Protein AF-A0A1S8WLS4-F1 (afdb_monomer)

Solvent-accessible surface area (backbone atoms only — not comparable to full-atom values): 3709 Å² total; per-residue (Å²): 136,76,73,46,76,51,64,66,56,58,103,54,62,57,37,63,79,12,36,29,82,90,65,53,72,37,35,48,49,77,44,73,48,70,68,58,51,54,54,53,48,61,69,43,52,84,30,27,43,24,29,94,69,39,56,94,80,25,43,68,20,63,136

Mean predicted aligned error: 2.53 Å

Secondary structure (DSSP, 8-state):
---EEEE---S-S-GGG-EETTS-B-SEEEES-HHHHHHHHHHHTTSEEE-TTS-TT-EE---

pLDDT: mean 95.96, std 4.36, range [71.5, 98.5]

Foldseek 3Di:
DDKDKQAQDDPDDQQQQKAWPVGRGGRIDMDPDPVVNVVVVVVQAQIFIDGPGAPPNHHHRHD

Nearest PDB structures (foldseek):
  8z02-assembly1_B  TM=9.755E-01  e=1.336E-06  Homo sapiens
  6no5-assembly2_C  TM=9.595E-01  e=9.205E-06  Blastocystis sp. ATCC 50177/Nand II
  6no0-assembly1_A  TM=9.555E-01  e=2.016E-05  Blastocystis sp. ATCC 50177/Nand II
  6no3-assembly1_B  TM=9.644E-01  e=2.275E-05  Blastocystis sp. ATCC 50177/Nand II
  6no5-assembly2_D  TM=9.567E-01  e=2.275E-05  Blastocystis sp. ATCC 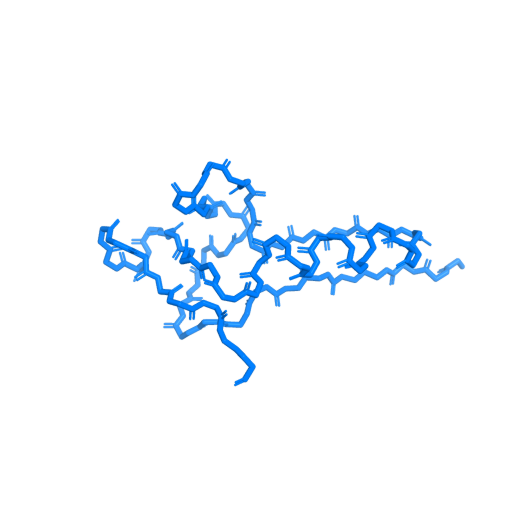50177/Nand II

InterPro domains:
  IPR013650 ATP-grasp fold, succinyl-CoA synthetase-type [PF08442] (2-62)
  IPR013815 ATP-grasp fold, subdomain 1 [G3DSA:3.30.1490.20] (1-63)

Structure (mmCIF, N/CA/C/O backbone):
data_AF-A0A1S8WLS4-F1
#
_entry.id   AF-A0A1S8WLS4-F1
#
loop_
_atom_site.group_PDB
_atom_site.id
_atom_site.type_symbol
_atom_site.label_atom_id
_atom_site.label_alt_id
_atom_site.label_comp_id
_atom_site.label_asym_id
_atom_site.label_entity_id
_atom_site.label_seq_id
_atom_site.pdbx_PDB_ins_code
_atom_site.Cartn_x
_atom_site.Cartn_y
_atom_site.Cartn_z
_atom_site.occupancy
_atom_site.B_iso_or_equiv
_atom_site.auth_seq_id
_atom_site.auth_comp_id
_atom_site.auth_asym_id
_atom_site.auth_atom_id
_atom_site.pdbx_PDB_model_num
ATOM 1 N N . VAL A 1 1 ? 14.759 8.921 -17.910 1.00 71.50 1 VAL A N 1
ATOM 2 C CA . VAL A 1 1 ? 14.427 7.606 -17.305 1.00 71.50 1 VAL A CA 1
ATOM 3 C C . VAL A 1 1 ? 12.984 7.672 -16.834 1.00 71.50 1 VAL A C 1
ATOM 5 O O . VAL A 1 1 ? 12.641 8.676 -16.225 1.00 71.50 1 VAL A O 1
ATOM 8 N N . ARG A 1 2 ? 12.131 6.697 -17.175 1.00 87.88 2 ARG A N 1
ATOM 9 C CA . ARG A 1 2 ? 10.742 6.656 -16.684 1.00 87.88 2 ARG A CA 1
ATOM 10 C C . ARG A 1 2 ? 10.726 6.018 -15.294 1.00 87.88 2 ARG A C 1
ATOM 12 O O . ARG A 1 2 ? 11.379 5.002 -15.089 1.00 87.88 2 ARG A O 1
ATOM 19 N N . GLU A 1 3 ? 10.022 6.639 -14.361 1.00 95.31 3 GLU A N 1
ATOM 20 C CA . GLU A 1 3 ? 9.791 6.137 -13.007 1.00 95.31 3 GLU A CA 1
ATOM 21 C C . GLU A 1 3 ? 8.286 6.189 -12.744 1.00 95.31 3 GLU A C 1
ATOM 23 O O . GLU A 1 3 ? 7.606 7.133 -13.150 1.00 95.31 3 GLU A O 1
ATOM 28 N N . PHE A 1 4 ? 7.769 5.148 -12.110 1.00 95.94 4 PHE A N 1
ATOM 29 C CA . PHE A 1 4 ? 6.363 4.961 -11.805 1.00 95.94 4 PHE A CA 1
ATOM 30 C C . PHE A 1 4 ? 6.139 5.148 -10.313 1.00 95.94 4 PHE A C 1
ATOM 32 O O . PHE A 1 4 ? 6.946 4.711 -9.492 1.00 95.94 4 PHE A O 1
ATOM 39 N N . VAL A 1 5 ? 5.010 5.762 -9.966 1.00 97.12 5 VAL A N 1
ATOM 40 C CA . VAL A 1 5 ? 4.575 5.922 -8.579 1.00 97.12 5 VAL A CA 1
ATOM 41 C C . VAL A 1 5 ? 3.225 5.240 -8.413 1.00 97.12 5 VAL A C 1
ATOM 43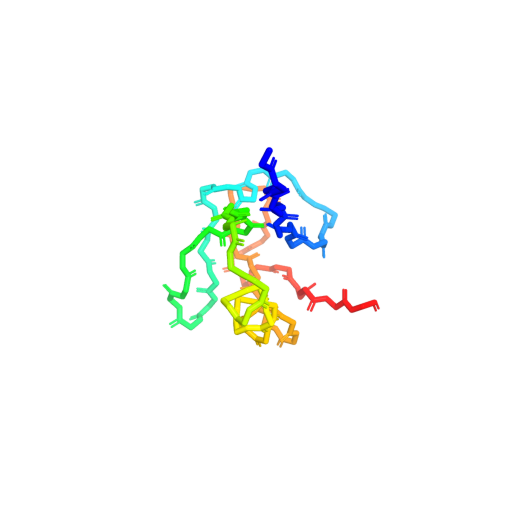 O O . VAL A 1 5 ? 2.233 5.667 -9.001 1.00 97.12 5 VAL A O 1
ATOM 46 N N . ILE A 1 6 ? 3.181 4.200 -7.589 1.00 97.38 6 ILE A N 1
ATOM 47 C CA . ILE A 1 6 ? 1.967 3.457 -7.261 1.00 97.38 6 ILE A CA 1
ATOM 48 C C . ILE A 1 6 ? 1.421 4.019 -5.953 1.00 97.38 6 ILE A C 1
ATOM 50 O O . ILE A 1 6 ? 2.142 4.086 -4.956 1.00 97.38 6 ILE A O 1
ATOM 54 N N . LYS A 1 7 ? 0.157 4.457 -5.950 1.00 97.81 7 LYS A N 1
ATOM 55 C CA . LYS A 1 7 ? -0.501 5.051 -4.778 1.00 97.81 7 LYS A CA 1
ATOM 56 C C . LYS A 1 7 ? -1.846 4.383 -4.531 1.00 97.81 7 LYS A C 1
ATOM 58 O O . LYS A 1 7 ? -2.740 4.501 -5.366 1.00 97.81 7 LYS A O 1
ATOM 63 N N . ALA A 1 8 ? -2.010 3.790 -3.352 1.00 97.81 8 ALA A N 1
ATOM 64 C CA . ALA A 1 8 ? -3.300 3.320 -2.869 1.00 97.81 8 ALA A CA 1
ATOM 65 C C . ALA A 1 8 ? -4.310 4.480 -2.844 1.00 97.81 8 ALA A C 1
ATOM 67 O O . ALA A 1 8 ? -4.006 5.577 -2.349 1.00 97.81 8 ALA A O 1
ATOM 68 N N . GLN A 1 9 ? -5.498 4.243 -3.394 1.00 97.50 9 GLN A N 1
ATOM 69 C CA . GLN A 1 9 ? -6.596 5.205 -3.392 1.00 97.50 9 GLN A CA 1
ATOM 70 C C . GLN A 1 9 ? -7.538 4.891 -2.234 1.00 97.50 9 GLN A C 1
ATOM 72 O O . GLN A 1 9 ? -8.209 3.868 -2.232 1.00 97.50 9 GLN A O 1
ATOM 77 N N . ILE A 1 10 ? -7.535 5.771 -1.233 1.00 97.00 10 ILE A N 1
ATOM 78 C CA . ILE A 1 10 ? -8.433 5.750 -0.075 1.00 97.00 10 ILE A CA 1
ATOM 79 C C . ILE A 1 10 ? -8.727 7.194 0.336 1.00 97.00 10 ILE A C 1
ATOM 81 O O . ILE A 1 10 ? -7.884 8.077 0.146 1.00 97.00 10 I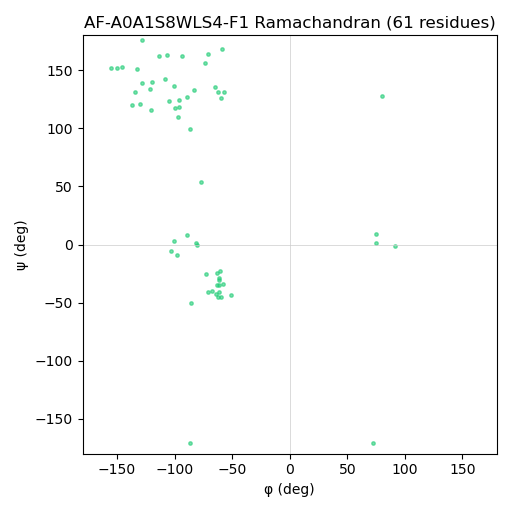LE A O 1
ATOM 85 N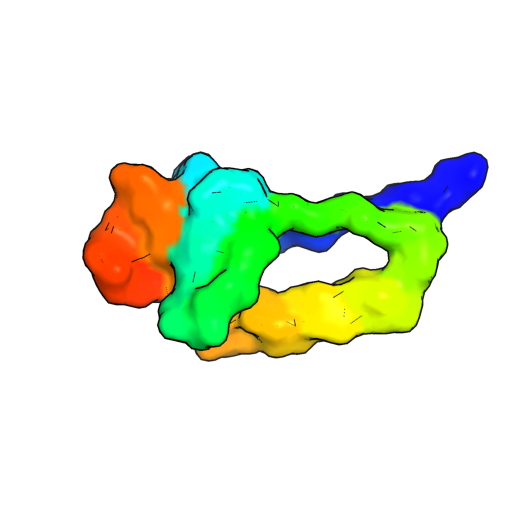 N . LEU A 1 11 ? -9.884 7.435 0.954 1.00 95.31 11 LEU A N 1
ATOM 86 C CA . LEU A 1 11 ? -10.256 8.731 1.539 1.00 95.31 11 LEU A CA 1
ATOM 87 C C . LEU A 1 11 ? -9.551 8.965 2.892 1.00 95.31 11 LEU A C 1
ATOM 89 O O . LEU A 1 11 ? -10.183 9.219 3.911 1.00 95.31 11 LEU A O 1
ATOM 93 N N . ALA A 1 12 ? -8.222 8.844 2.908 1.00 96.12 12 ALA A N 1
ATOM 94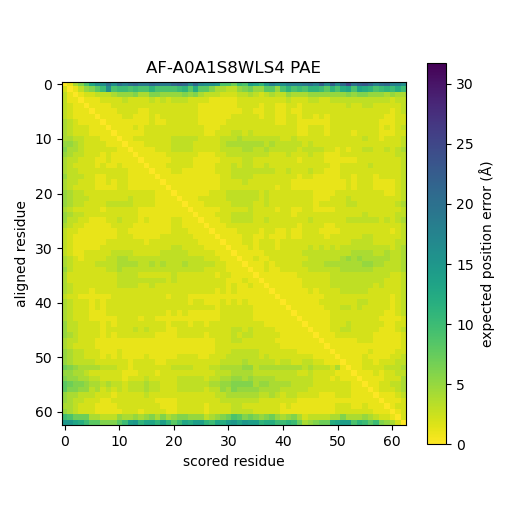 C CA . ALA A 1 12 ? -7.373 9.140 4.057 1.00 96.12 12 ALA A CA 1
ATOM 95 C C . ALA A 1 12 ? -5.946 9.500 3.613 1.00 96.12 12 ALA A C 1
ATOM 97 O O . ALA A 1 12 ? -5.434 9.035 2.590 1.00 96.12 12 ALA A O 1
ATOM 98 N N . GLY A 1 13 ? -5.261 10.316 4.410 1.00 96.25 13 GLY A N 1
ATOM 99 C CA . GLY A 1 13 ? -3.831 10.564 4.260 1.00 96.25 13 GLY A CA 1
ATOM 100 C C . GLY A 1 13 ? -2.975 9.534 5.011 1.00 96.25 13 GLY A C 1
ATOM 101 O O . GLY A 1 13 ? -3.438 8.493 5.479 1.00 96.25 13 GLY A O 1
ATOM 102 N N . GLY A 1 14 ? -1.667 9.801 5.086 1.00 97.38 14 GLY A N 1
ATOM 103 C CA . GLY A 1 14 ? -0.711 8.930 5.785 1.00 97.38 14 GLY A CA 1
ATOM 104 C C . GLY A 1 14 ? -0.341 7.634 5.049 1.00 97.38 14 GLY A C 1
ATOM 105 O O . GLY A 1 14 ? 0.354 6.796 5.615 1.00 97.38 14 GLY A O 1
ATOM 106 N N . ARG A 1 15 ? -0.749 7.481 3.782 1.00 97.81 15 ARG A N 1
ATOM 107 C CA . ARG A 1 15 ? -0.567 6.261 2.972 1.00 97.81 15 ARG A CA 1
ATOM 108 C C . ARG A 1 15 ? 0.867 5.733 2.943 1.00 97.81 15 ARG A C 1
ATOM 110 O O . ARG A 1 15 ? 1.064 4.538 3.104 1.00 97.81 15 ARG A O 1
ATOM 117 N N . GLY A 1 16 ? 1.873 6.599 2.794 1.00 97.50 16 GLY A N 1
ATOM 118 C CA . GLY A 1 16 ? 3.277 6.167 2.703 1.00 97.50 16 GLY A CA 1
ATOM 119 C C . GLY A 1 16 ? 3.793 5.430 3.947 1.00 97.50 16 GLY A C 1
ATOM 120 O O . GLY A 1 16 ? 4.638 4.554 3.823 1.00 97.50 16 GLY A O 1
ATOM 121 N N . LYS A 1 17 ? 3.248 5.735 5.133 1.00 97.75 17 LYS A N 1
ATOM 122 C CA . LYS A 1 17 ? 3.572 5.054 6.401 1.00 97.75 17 LYS A CA 1
ATOM 123 C C . LYS A 1 17 ? 2.518 4.017 6.810 1.00 97.75 17 LYS A C 1
ATOM 125 O O . LYS A 1 17 ? 2.602 3.473 7.905 1.00 97.75 17 LYS A O 1
ATOM 130 N N . GLY A 1 18 ? 1.502 3.807 5.976 1.00 97.75 18 GLY A N 1
ATOM 131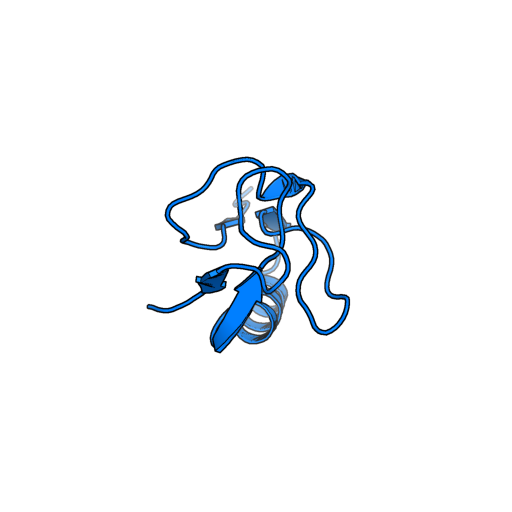 C CA . GLY A 1 18 ? 0.443 2.846 6.245 1.00 97.75 18 GLY A CA 1
ATOM 132 C C . GLY A 1 18 ? 0.928 1.404 6.125 1.00 97.75 18 GLY A C 1
ATOM 133 O O . GLY A 1 18 ? 1.981 1.134 5.548 1.00 97.75 18 GLY A O 1
ATOM 134 N N . VAL A 1 19 ? 0.145 0.483 6.668 1.00 98.25 19 VAL A N 1
ATOM 135 C CA . VAL A 1 19 ? 0.387 -0.960 6.608 1.00 98.25 19 VAL A CA 1
ATOM 136 C C . VAL A 1 19 ? -0.927 -1.633 6.236 1.00 98.25 19 VAL A C 1
ATOM 138 O O . VAL A 1 19 ? -1.973 -1.304 6.793 1.00 98.25 19 VAL A O 1
ATOM 141 N N . PHE A 1 20 ? -0.886 -2.523 5.259 1.00 98.25 20 PHE A N 1
ATOM 142 C CA . PHE A 1 20 ? -2.024 -3.341 4.876 1.00 98.25 20 PHE A CA 1
ATOM 143 C C . PHE A 1 20 ? -2.278 -4.437 5.915 1.00 98.25 20 PHE A C 1
ATOM 145 O O . PHE A 1 20 ? -1.374 -4.818 6.660 1.00 98.25 20 PHE A O 1
ATOM 152 N N . VAL A 1 21 ? -3.510 -4.939 5.988 1.00 96.94 21 VAL A N 1
ATOM 153 C CA . VAL A 1 21 ? -3.908 -5.933 7.004 1.00 96.94 21 VAL A CA 1
ATOM 154 C C . VAL A 1 21 ? -3.160 -7.266 6.889 1.00 96.94 21 VAL A C 1
ATOM 156 O O . VAL A 1 21 ? -2.982 -7.945 7.894 1.00 96.94 21 VAL A O 1
ATOM 159 N N . ASP A 1 22 ? -2.659 -7.608 5.702 1.00 97.00 22 ASP A N 1
ATOM 160 C CA . ASP A 1 22 ? -1.793 -8.770 5.450 1.00 97.00 22 ASP A CA 1
ATOM 161 C C . ASP A 1 22 ? -0.312 -8.528 5.809 1.00 97.00 22 ASP A C 1
ATOM 163 O O . ASP A 1 22 ? 0.532 -9.408 5.646 1.00 97.00 22 ASP A O 1
ATOM 167 N N . GLY A 1 23 ? 0.020 -7.328 6.290 1.00 97.19 23 GLY A N 1
ATOM 168 C CA . GLY A 1 23 ? 1.371 -6.917 6.652 1.00 97.19 23 GLY A CA 1
ATOM 169 C C . GLY A 1 23 ? 2.162 -6.245 5.527 1.00 97.19 23 GLY A C 1
ATOM 170 O O . GLY A 1 23 ? 3.290 -5.807 5.781 1.00 97.19 23 GLY A O 1
ATOM 17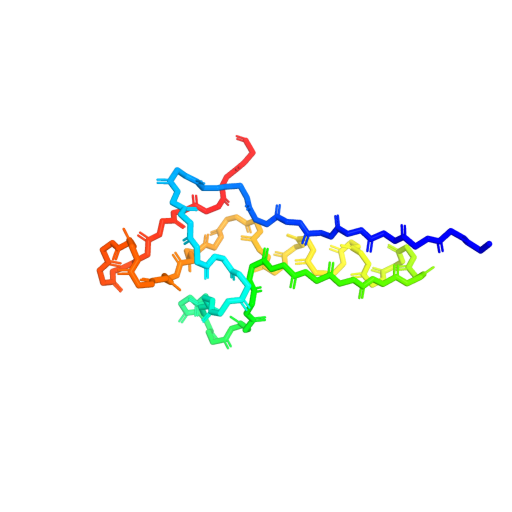1 N N . PHE A 1 24 ? 1.616 -6.104 4.311 1.00 97.88 24 PHE A N 1
ATOM 172 C CA . PHE A 1 24 ? 2.289 -5.364 3.241 1.00 97.88 24 PHE A CA 1
ATOM 173 C C . PHE A 1 24 ? 2.472 -3.891 3.645 1.00 97.88 24 PHE A C 1
ATOM 175 O O . PHE A 1 24 ? 1.559 -3.236 4.144 1.00 97.88 24 PHE A O 1
ATOM 182 N N . LYS A 1 25 ? 3.683 -3.347 3.492 1.00 97.81 25 LYS A N 1
ATOM 183 C CA . LYS A 1 25 ? 4.032 -2.024 4.035 1.00 97.81 25 LYS A CA 1
ATOM 184 C C . LYS A 1 25 ? 3.979 -0.944 2.965 1.00 97.81 25 LYS A C 1
ATOM 186 O O . LYS A 1 25 ? 4.540 -1.100 1.885 1.00 97.81 25 LYS A O 1
ATOM 191 N N . GLY A 1 26 ? 3.390 0.190 3.330 1.00 97.00 26 GLY A N 1
ATOM 192 C CA . GLY A 1 26 ? 3.324 1.396 2.519 1.00 97.00 26 GLY A CA 1
ATOM 193 C C . GLY A 1 26 ? 2.236 1.335 1.450 1.00 97.00 26 GLY A C 1
ATOM 194 O O . GLY A 1 26 ? 2.190 0.434 0.622 1.00 97.00 26 GLY A O 1
ATOM 195 N N . GLY A 1 27 ? 1.384 2.354 1.418 1.00 97.56 27 GLY A N 1
ATOM 196 C CA . GLY A 1 27 ? 0.431 2.612 0.336 1.00 97.56 27 GLY A CA 1
ATOM 197 C C . GLY A 1 27 ? 0.999 3.489 -0.785 1.00 97.56 27 GLY A C 1
ATOM 198 O O . GLY A 1 27 ? 0.234 3.956 -1.623 1.00 97.56 27 GLY A O 1
ATOM 199 N N . VAL A 1 28 ? 2.303 3.789 -0.772 1.00 98.25 28 VAL A N 1
ATOM 200 C CA . VAL A 1 28 ? 2.992 4.582 -1.803 1.00 98.25 28 VAL A CA 1
ATOM 201 C C . VAL A 1 28 ? 4.327 3.920 -2.121 1.00 98.25 28 VAL A C 1
ATOM 203 O O . VAL A 1 28 ? 5.158 3.790 -1.227 1.00 98.25 28 VAL A O 1
ATOM 206 N N . HIS A 1 29 ? 4.530 3.529 -3.378 1.00 97.88 29 HIS A N 1
ATOM 207 C CA . HIS A 1 29 ? 5.746 2.863 -3.853 1.00 97.88 29 HIS A CA 1
ATOM 208 C C . HIS A 1 29 ? 6.251 3.506 -5.138 1.00 97.88 29 HIS A C 1
ATOM 210 O O . HIS A 1 29 ? 5.460 4.033 -5.920 1.00 97.88 29 HIS A O 1
ATOM 216 N N . LEU A 1 30 ? 7.564 3.451 -5.349 1.00 97.31 30 LEU A N 1
ATOM 217 C CA . LEU A 1 30 ? 8.218 3.915 -6.566 1.00 97.31 30 LEU A CA 1
ATOM 218 C C . LEU A 1 30 ? 8.951 2.741 -7.213 1.00 97.31 30 LEU A C 1
ATOM 220 O O . LEU A 1 30 ? 9.568 1.937 -6.517 1.00 97.31 30 LEU A O 1
ATOM 224 N N . THR A 1 31 ? 8.891 2.645 -8.535 1.00 96.75 31 THR A N 1
ATOM 225 C CA . THR A 1 31 ? 9.623 1.634 -9.304 1.00 96.75 31 THR A CA 1
ATOM 226 C C . THR A 1 31 ? 9.961 2.164 -10.691 1.00 96.75 31 THR A C 1
ATOM 228 O O . THR A 1 31 ? 9.240 2.990 -11.241 1.00 96.75 31 THR A O 1
ATOM 231 N N . LYS A 1 32 ? 11.052 1.681 -11.282 1.00 96.50 32 LYS A N 1
ATOM 232 C CA . LYS A 1 32 ? 11.372 1.900 -12.705 1.00 96.50 32 LYS A CA 1
ATOM 233 C C . LYS A 1 32 ? 10.968 0.708 -13.575 1.00 96.50 32 LYS A C 1
ATOM 235 O O . LYS A 1 32 ? 10.998 0.814 -14.796 1.00 96.50 32 LYS A O 1
ATOM 240 N N . ASP A 1 33 ? 10.585 -0.393 -12.934 1.00 95.69 33 ASP A N 1
ATOM 241 C CA . ASP A 1 33 ? 10.206 -1.657 -13.549 1.00 95.69 33 ASP A CA 1
ATOM 242 C C . ASP A 1 33 ? 8.666 -1.781 -13.623 1.00 95.69 33 ASP A C 1
ATOM 244 O O . ASP A 1 33 ? 8.006 -1.770 -12.573 1.00 95.69 33 ASP A O 1
ATOM 248 N N . PRO A 1 34 ? 8.081 -1.866 -14.835 1.00 93.06 34 PRO A N 1
ATOM 249 C CA . PRO A 1 34 ? 6.649 -2.080 -15.039 1.00 93.06 34 PRO A CA 1
ATOM 250 C C . PRO A 1 34 ? 6.108 -3.403 -14.476 1.00 93.06 34 PRO A C 1
ATOM 252 O O . PRO A 1 34 ? 4.953 -3.442 -14.054 1.00 93.06 34 PRO A O 1
ATOM 255 N N . ASP A 1 35 ? 6.903 -4.472 -14.421 1.00 94.19 35 ASP A N 1
ATOM 256 C CA . ASP A 1 35 ? 6.430 -5.763 -13.903 1.00 94.19 35 ASP A CA 1
ATOM 257 C C . ASP A 1 35 ? 6.226 -5.675 -12.384 1.00 94.19 35 ASP A C 1
ATOM 259 O O . ASP A 1 35 ? 5.181 -6.052 -11.844 1.00 94.19 35 ASP A O 1
ATOM 263 N N . VAL A 1 36 ? 7.159 -5.009 -11.698 1.00 95.94 36 VAL A N 1
ATOM 264 C CA . VAL A 1 36 ? 7.048 -4.693 -10.265 1.00 95.94 36 VAL A CA 1
ATOM 265 C C . VAL A 1 36 ? 5.839 -3.793 -9.980 1.00 95.94 36 VAL A C 1
ATOM 267 O O . VAL A 1 36 ? 5.189 -3.936 -8.942 1.00 95.94 36 VAL A O 1
ATOM 270 N N . MET A 1 37 ? 5.491 -2.878 -10.893 1.00 95.31 37 MET A N 1
ATOM 271 C CA . MET A 1 37 ? 4.291 -2.040 -10.760 1.00 95.31 37 MET A CA 1
ATOM 272 C C . MET A 1 37 ? 3.016 -2.894 -10.687 1.00 95.31 37 MET A C 1
ATOM 274 O O . MET A 1 37 ? 2.154 -2.634 -9.836 1.00 95.31 37 MET A O 1
ATOM 278 N N . ALA A 1 38 ? 2.889 -3.905 -11.551 1.00 94.94 38 ALA A N 1
ATOM 279 C CA . ALA A 1 38 ? 1.731 -4.794 -11.569 1.00 94.94 38 ALA A CA 1
ATOM 280 C C . ALA A 1 38 ? 1.627 -5.610 -10.271 1.00 94.94 38 ALA A C 1
ATOM 282 O O . ALA A 1 38 ? 0.545 -5.711 -9.688 1.00 94.94 38 ALA A O 1
ATOM 283 N N . ASP A 1 39 ? 2.748 -6.126 -9.772 1.00 97.00 39 ASP A N 1
ATOM 284 C CA . ASP A 1 39 ? 2.781 -6.920 -8.542 1.00 97.00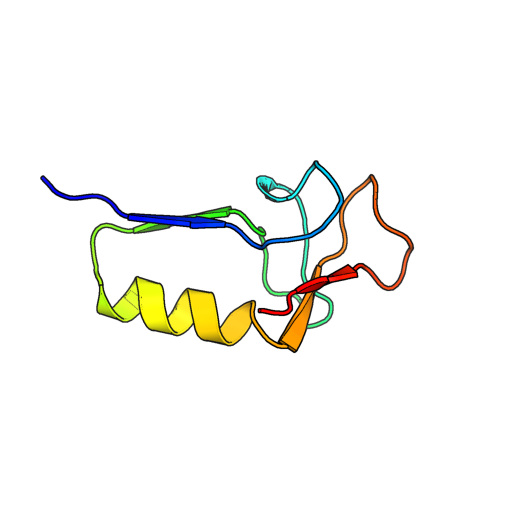 39 ASP A CA 1
ATOM 285 C C . ASP A 1 39 ? 2.460 -6.102 -7.290 1.00 97.00 39 ASP A C 1
ATOM 287 O O . ASP A 1 39 ? 1.720 -6.565 -6.419 1.00 97.00 39 ASP A O 1
ATOM 291 N N . ILE A 1 40 ? 2.955 -4.864 -7.199 1.00 97.38 40 ILE A N 1
ATOM 292 C CA . ILE A 1 40 ? 2.587 -3.948 -6.110 1.00 97.38 40 ILE A CA 1
ATOM 293 C C . ILE A 1 40 ? 1.086 -3.649 -6.166 1.00 97.38 40 ILE A C 1
ATOM 295 O O . ILE A 1 40 ? 0.411 -3.707 -5.141 1.00 97.38 40 ILE A O 1
ATOM 299 N N . SER A 1 41 ? 0.548 -3.372 -7.356 1.00 96.56 41 SER A N 1
ATOM 300 C CA . SER A 1 41 ? -0.872 -3.047 -7.529 1.00 96.56 41 SER A CA 1
ATOM 301 C C . SER A 1 41 ? -1.781 -4.200 -7.088 1.00 96.56 41 SER A C 1
ATOM 303 O O . SER A 1 41 ? -2.765 -3.960 -6.392 1.00 96.56 41 SER A O 1
ATOM 305 N N . LYS A 1 42 ? -1.412 -5.452 -7.399 1.00 96.38 42 LYS A N 1
ATOM 306 C CA . LYS A 1 42 ? -2.133 -6.661 -6.953 1.00 96.38 42 LYS A CA 1
ATOM 307 C C . LYS A 1 42 ? -2.139 -6.839 -5.433 1.00 96.38 42 LYS A C 1
ATOM 309 O O . LYS A 1 42 ? -3.123 -7.322 -4.895 1.00 96.38 42 LYS A O 1
ATOM 314 N N . LYS A 1 43 ? -1.061 -6.453 -4.740 1.00 97.31 43 LYS A N 1
ATOM 315 C CA . LYS A 1 43 ? -0.989 -6.508 -3.265 1.00 97.31 43 LYS A CA 1
ATOM 316 C C . LYS A 1 43 ? -1.840 -5.431 -2.589 1.00 97.31 43 LYS A C 1
ATOM 318 O O . LYS A 1 43 ? -2.242 -5.598 -1.440 1.00 97.31 43 LYS A O 1
ATOM 323 N N . MET A 1 44 ? -2.086 -4.317 -3.284 1.00 97.81 44 MET A N 1
ATOM 324 C CA . MET A 1 44 ? -2.896 -3.213 -2.770 1.00 97.81 44 MET A CA 1
ATOM 325 C C . MET A 1 44 ? -4.391 -3.410 -3.024 1.00 97.81 44 MET A C 1
ATOM 327 O O . MET A 1 44 ? -5.186 -3.233 -2.107 1.00 97.81 44 MET A O 1
ATOM 331 N N . LEU A 1 45 ? -4.779 -3.716 -4.263 1.00 97.38 45 LEU A N 1
ATOM 332 C CA . LEU A 1 45 ? -6.181 -3.802 -4.672 1.00 97.38 45 LEU A CA 1
ATOM 333 C C . LEU A 1 45 ? -6.908 -4.940 -3.948 1.00 97.38 45 LEU A C 1
ATOM 335 O O . LEU A 1 45 ? -6.393 -6.048 -3.841 1.00 97.38 45 LEU A O 1
ATOM 339 N N . GLY A 1 46 ? -8.116 -4.660 -3.459 1.00 97.31 46 GLY A N 1
ATOM 340 C CA . GLY A 1 46 ? -8.917 -5.618 -2.691 1.00 97.31 46 GLY A CA 1
ATOM 341 C C . GLY A 1 46 ? -8.434 -5.829 -1.252 1.00 97.31 46 GLY A C 1
ATOM 342 O O . GLY A 1 46 ? -9.027 -6.615 -0.519 1.00 97.31 46 GLY A O 1
ATOM 343 N N . ASN A 1 47 ? -7.386 -5.119 -0.832 1.00 97.69 47 ASN A N 1
ATOM 344 C CA . ASN A 1 47 ? -6.807 -5.197 0.502 1.00 97.69 47 ASN A CA 1
ATOM 345 C C . ASN A 1 47 ? -7.167 -3.944 1.324 1.00 97.69 47 ASN A C 1
ATOM 347 O O . ASN A 1 47 ? -7.584 -2.918 0.781 1.00 97.69 47 ASN A O 1
ATOM 351 N N . TYR A 1 48 ? -7.009 -4.004 2.644 1.00 98.19 48 TYR A N 1
ATOM 352 C CA . TYR A 1 48 ? -7.338 -2.905 3.555 1.00 98.19 48 TYR A CA 1
ATOM 353 C C . TYR A 1 48 ? -6.065 -2.222 4.039 1.00 98.19 48 TYR A C 1
ATOM 355 O O . TYR A 1 48 ? -5.201 -2.861 4.635 1.00 98.19 48 TYR A O 1
ATOM 363 N N . LEU A 1 49 ? -5.954 -0.913 3.816 1.00 98.50 49 LEU A N 1
ATOM 364 C CA . LEU A 1 49 ? -4.810 -0.111 4.240 1.00 98.50 49 LEU A CA 1
ATOM 365 C C . LEU A 1 49 ? -5.104 0.586 5.573 1.00 98.50 49 LEU A C 1
ATOM 367 O O . LEU A 1 49 ? -5.986 1.444 5.644 1.00 98.50 49 LEU A O 1
ATOM 371 N N . LYS A 1 50 ? -4.324 0.270 6.612 1.00 98.25 50 LYS A N 1
ATOM 372 C CA . LYS A 1 50 ? -4.325 0.976 7.899 1.00 98.25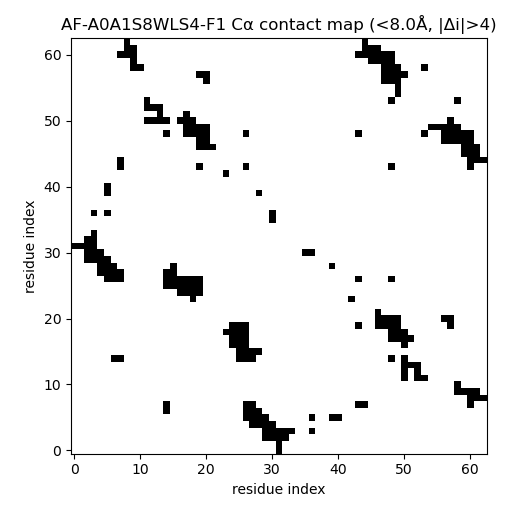 50 LYS A CA 1
ATOM 373 C C . LYS A 1 50 ? -3.326 2.132 7.862 1.00 98.25 50 LYS A C 1
ATOM 375 O O . LYS A 1 50 ? -2.146 1.951 7.568 1.00 98.25 50 LYS A O 1
ATOM 380 N N . THR A 1 51 ? -3.777 3.333 8.194 1.00 97.56 51 THR A N 1
ATOM 381 C CA . THR A 1 51 ? -2.943 4.518 8.436 1.00 97.56 51 THR A CA 1
ATOM 382 C C . THR A 1 51 ? -3.311 5.142 9.784 1.00 97.56 51 THR A C 1
ATOM 384 O O . THR A 1 51 ? -4.251 4.714 10.444 1.00 97.56 51 THR A O 1
ATOM 387 N N . LYS A 1 52 ? -2.595 6.195 10.203 1.00 96.62 52 LYS A N 1
ATOM 388 C CA . LYS A 1 52 ? -2.947 6.960 11.415 1.00 96.62 52 LYS A CA 1
ATOM 389 C C . LYS A 1 52 ? -4.339 7.613 11.334 1.00 96.62 52 LYS A C 1
ATOM 391 O O . LYS A 1 52 ? -4.903 7.964 12.361 1.00 96.62 52 LYS A O 1
ATOM 396 N N . GLN A 1 53 ? -4.847 7.841 10.124 1.00 96.06 53 GLN A N 1
ATOM 397 C CA . GLN A 1 53 ? -6.100 8.557 9.872 1.00 96.06 53 GLN A CA 1
ATOM 398 C C . GLN A 1 53 ? -7.260 7.623 9.512 1.00 96.06 53 GLN A C 1
ATOM 400 O O . GLN A 1 53 ? -8.381 8.096 9.359 1.00 96.06 53 GLN A O 1
ATOM 405 N N . THR A 1 54 ? -7.007 6.323 9.353 1.00 96.94 54 THR A N 1
ATOM 406 C CA . THR A 1 54 ? -8.057 5.328 9.116 1.00 96.94 54 THR A CA 1
ATOM 407 C C . THR A 1 54 ? -8.502 4.695 10.434 1.00 96.94 54 THR A C 1
ATOM 409 O O . THR A 1 54 ? -7.742 4.707 11.405 1.00 96.94 54 THR A O 1
ATOM 412 N N . PRO A 1 55 ? -9.678 4.052 10.465 1.00 95.88 55 PRO A N 1
ATOM 413 C CA . PRO A 1 55 ? -10.046 3.151 11.550 1.00 95.88 55 PRO A CA 1
ATOM 414 C C . PRO A 1 55 ? -9.057 1.981 11.704 1.00 95.88 55 PRO A C 1
ATOM 416 O O . PRO A 1 55 ? -8.208 1.731 10.841 1.00 95.88 55 PRO A O 1
ATOM 419 N N . GLU A 1 56 ? -9.179 1.243 12.808 1.00 93.50 56 GLU A N 1
ATOM 420 C CA . GLU A 1 56 ? -8.291 0.125 13.154 1.00 93.50 56 GLU A CA 1
ATOM 421 C C . GLU A 1 56 ? -8.246 -0.990 12.104 1.00 93.50 56 GLU A C 1
ATOM 423 O O . GLU A 1 56 ? -7.184 -1.575 11.893 1.00 93.50 56 GLU A O 1
ATOM 428 N N . ASN A 1 57 ? -9.372 -1.242 11.436 1.00 94.38 57 ASN A N 1
ATOM 429 C CA . ASN A 1 57 ? -9.524 -2.206 10.347 1.00 94.38 57 ASN A CA 1
ATOM 430 C C . ASN A 1 57 ? -9.064 -1.665 8.978 1.00 94.38 57 ASN A C 1
ATOM 432 O O . ASN A 1 57 ? -9.147 -2.379 7.983 1.00 94.38 57 ASN A O 1
ATOM 436 N N . GLY A 1 58 ? -8.562 -0.428 8.915 1.00 96.75 58 GLY A N 1
ATOM 437 C CA . GLY A 1 58 ? -8.119 0.209 7.679 1.00 96.75 58 GLY A CA 1
ATOM 438 C C . GLY A 1 58 ? -9.264 0.618 6.753 1.00 96.75 58 GLY A C 1
ATOM 439 O O . GLY A 1 58 ? -10.439 0.598 7.115 1.00 96.75 58 GLY A O 1
ATOM 440 N N . VAL A 1 59 ? -8.907 1.030 5.538 1.00 97.88 59 VAL A N 1
ATOM 441 C CA . VAL A 1 59 ? -9.856 1.356 4.464 1.00 97.88 59 VAL A CA 1
ATOM 442 C C . VAL A 1 59 ? -9.563 0.462 3.269 1.00 97.88 59 VAL A C 1
ATOM 444 O O . VAL A 1 59 ? -8.401 0.303 2.890 1.00 97.88 59 VAL A O 1
ATOM 447 N N . LEU A 1 60 ? -10.617 -0.112 2.686 1.00 98.06 60 LEU A N 1
ATOM 448 C CA . LEU A 1 60 ? -10.517 -0.923 1.479 1.00 98.06 60 LEU A CA 1
ATOM 449 C C . LEU A 1 60 ? -9.923 -0.088 0.342 1.00 98.06 60 LEU A C 1
ATOM 451 O O . LEU A 1 60 ? -10.438 0.979 0.008 1.00 98.06 60 LEU A O 1
ATOM 455 N N . VAL A 1 61 ? -8.860 -0.598 -0.267 1.00 97.75 61 VAL A N 1
ATOM 456 C CA . VAL A 1 61 ? -8.317 -0.062 -1.510 1.00 97.75 61 VAL A CA 1
ATOM 457 C C . VAL A 1 61 ? -9.071 -0.728 -2.654 1.00 97.75 61 VAL A C 1
ATOM 459 O O . VAL A 1 61 ? -8.798 -1.874 -3.014 1.00 97.75 61 VAL A O 1
ATOM 462 N N . ASN A 1 62 ? -10.047 -0.013 -3.202 1.00 93.62 62 ASN A N 1
ATOM 463 C CA . ASN A 1 62 ? -10.832 -0.457 -4.349 1.00 93.62 62 ASN A CA 1
ATOM 464 C C . ASN A 1 62 ? -10.564 0.434 -5.570 1.00 93.62 62 ASN A C 1
ATOM 466 O O . ASN A 1 62 ? -10.028 1.537 -5.427 1.00 93.62 62 ASN A O 1
ATOM 470 N N . ASN A 1 63 ? -10.925 -0.075 -6.747 1.00 76.19 63 ASN A N 1
ATOM 471 C CA . ASN A 1 63 ? -10.998 0.696 -7.986 1.00 76.19 63 ASN A CA 1
ATOM 472 C C . ASN A 1 63 ? -12.237 1.600 -7.992 1.00 76.19 63 ASN A C 1
ATOM 474 O O . ASN A 1 63 ? -13.318 1.097 -7.604 1.00 76.19 63 ASN A O 1
#

Sequence (63 aa):
VREFVIKAQILAGGRGKGVFVDGFKGGVHLTKDPDVMADISKKMLGNYLKTKQTPENGVLVNN

Organism: Opisthorchis viverrini (NCBI:txid6198)

Radius of gyration: 11.35 Å; Cα contacts (8 Å, |Δi|>4): 127; chains: 1; bounding box: 25×19×30 Å